Protein AF-A0A936W398-F1 (afdb_monomer_lite)

Structure (mmCIF, N/CA/C/O backbone):
data_AF-A0A936W398-F1
#
_entry.id   AF-A0A936W398-F1
#
loop_
_atom_site.group_PDB
_atom_site.id
_atom_site.type_symbol
_atom_site.label_atom_id
_atom_site.label_alt_id
_atom_site.label_comp_id
_atom_site.label_asym_id
_atom_site.label_entity_id
_atom_site.label_seq_id
_atom_site.pdbx_PDB_ins_code
_atom_site.Cartn_x
_atom_site.Cartn_y
_atom_site.Cartn_z
_atom_site.occupancy
_atom_site.B_iso_or_equiv
_atom_site.auth_seq_id
_atom_site.auth_comp_id
_atom_site.auth_asym_id
_atom_site.auth_atom_id
_atom_site.pdbx_PDB_model_num
ATOM 1 N N . MET A 1 1 ? -0.975 61.803 1.815 1.00 45.91 1 MET A N 1
ATOM 2 C CA . MET A 1 1 ? -1.028 60.627 0.914 1.00 45.91 1 MET A CA 1
ATOM 3 C C . MET A 1 1 ? -0.079 59.527 1.414 1.00 45.91 1 MET A C 1
ATOM 5 O O . MET A 1 1 ? 1.009 59.367 0.885 1.00 45.91 1 MET A O 1
ATOM 9 N N . LYS A 1 2 ? -0.430 58.803 2.487 1.00 45.16 2 LYS A N 1
ATOM 10 C CA . LYS A 1 2 ? 0.368 57.665 3.015 1.00 45.16 2 LYS A CA 1
ATOM 11 C C . LYS A 1 2 ? -0.450 56.372 3.170 1.00 45.16 2 LYS A C 1
ATOM 13 O O . LYS A 1 2 ? 0.120 55.308 3.357 1.00 45.16 2 LYS A O 1
ATOM 18 N N . ILE A 1 3 ? -1.773 56.470 3.021 1.00 50.12 3 ILE A N 1
ATOM 19 C CA . ILE A 1 3 ? -2.735 55.385 3.267 1.00 50.12 3 ILE A CA 1
ATOM 20 C C . ILE A 1 3 ? -2.813 54.422 2.062 1.00 50.12 3 ILE A C 1
ATOM 22 O O . ILE A 1 3 ? -3.034 53.231 2.227 1.00 50.12 3 ILE A O 1
ATOM 26 N N . ILE A 1 4 ? -2.506 54.907 0.851 1.00 49.91 4 ILE A N 1
ATOM 27 C CA . ILE A 1 4 ? -2.597 54.133 -0.404 1.00 49.91 4 ILE A CA 1
ATOM 28 C C . ILE A 1 4 ? -1.477 53.075 -0.539 1.00 49.91 4 ILE A C 1
ATOM 30 O O . ILE A 1 4 ? -1.657 52.080 -1.231 1.00 49.91 4 ILE A O 1
ATOM 34 N N . ARG A 1 5 ? -0.338 53.227 0.159 1.00 48.00 5 ARG A N 1
ATOM 35 C CA . ARG A 1 5 ? 0.800 52.280 0.073 1.00 48.00 5 ARG A CA 1
ATOM 36 C C . ARG A 1 5 ? 0.618 51.007 0.904 1.00 48.00 5 ARG A C 1
ATOM 38 O O . ARG A 1 5 ? 1.228 49.999 0.575 1.00 48.00 5 ARG A O 1
ATOM 45 N N . TYR A 1 6 ? -0.217 51.037 1.944 1.00 50.06 6 TYR A N 1
ATOM 46 C CA . TYR A 1 6 ? -0.459 49.869 2.801 1.00 50.06 6 TYR A CA 1
ATOM 47 C C . TYR A 1 6 ? -1.518 48.922 2.233 1.00 50.06 6 TYR A C 1
ATOM 49 O O . TYR A 1 6 ? -1.505 47.736 2.543 1.00 50.06 6 TYR A O 1
ATOM 57 N N . SER A 1 7 ? -2.396 49.418 1.357 1.00 48.31 7 SER A N 1
ATOM 58 C CA . SER A 1 7 ? -3.496 48.614 0.815 1.00 48.31 7 SER A CA 1
ATOM 59 C C . SER A 1 7 ? -3.040 47.579 -0.219 1.00 48.31 7 SER A C 1
ATOM 61 O O . SER A 1 7 ? -3.714 46.572 -0.402 1.00 48.31 7 SER A O 1
ATOM 63 N N . PHE A 1 8 ? -1.886 47.787 -0.865 1.00 49.97 8 PHE A N 1
ATOM 64 C CA . PHE A 1 8 ? -1.319 46.824 -1.817 1.00 49.97 8 PHE A CA 1
ATOM 65 C C . PHE A 1 8 ? -0.641 45.627 -1.123 1.00 49.97 8 PHE A C 1
ATOM 67 O O . PHE A 1 8 ? -0.559 44.546 -1.694 1.00 49.97 8 PHE A O 1
ATOM 74 N N . PHE A 1 9 ? -0.196 45.788 0.128 1.00 49.06 9 PHE A N 1
ATOM 75 C CA . PHE A 1 9 ? 0.527 44.742 0.864 1.00 49.06 9 PHE A CA 1
ATOM 76 C C . PHE A 1 9 ? -0.387 43.694 1.521 1.00 49.06 9 PHE A C 1
ATOM 78 O O . PHE A 1 9 ? 0.074 42.610 1.858 1.00 49.06 9 PHE A O 1
ATOM 85 N N . VAL A 1 10 ? -1.681 43.989 1.685 1.00 54.25 10 VAL A N 1
ATOM 86 C CA . VAL A 1 10 ? -2.636 43.100 2.374 1.00 54.25 10 VAL A CA 1
ATOM 87 C C . VAL A 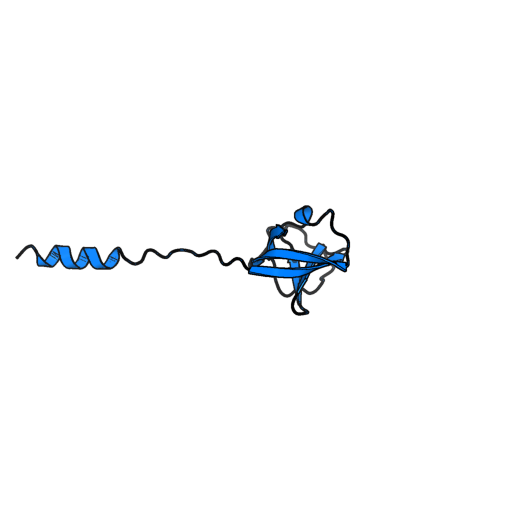1 10 ? -3.222 42.035 1.436 1.00 54.25 10 VAL A C 1
ATOM 89 O O . VAL A 1 10 ? -3.589 40.957 1.888 1.00 54.25 10 VAL A O 1
ATOM 92 N N . PHE A 1 11 ? -3.245 42.273 0.121 1.00 53.34 11 PHE A N 1
ATOM 93 C CA . PHE A 1 11 ? -3.852 41.342 -0.843 1.00 53.34 11 PHE A CA 1
ATOM 94 C C . PHE A 1 11 ? -2.993 40.092 -1.124 1.00 53.34 11 PHE A C 1
ATOM 96 O O . PHE A 1 11 ? -3.509 39.061 -1.542 1.00 53.34 11 PHE A O 1
ATOM 103 N N . VAL A 1 12 ? -1.685 40.154 -0.856 1.00 56.53 12 VAL A N 1
ATOM 104 C CA . VAL A 1 12 ? -0.737 39.052 -1.123 1.00 56.53 12 VAL A CA 1
ATOM 105 C C . VAL A 1 12 ? -0.757 37.985 -0.014 1.00 56.53 12 VAL A C 1
ATOM 107 O O . VAL A 1 12 ? -0.324 36.857 -0.228 1.00 56.53 12 VAL A O 1
ATOM 110 N N . ALA A 1 13 ? -1.314 38.295 1.160 1.00 53.84 13 ALA A N 1
ATOM 111 C CA . ALA A 1 13 ? -1.298 37.407 2.325 1.00 53.84 13 ALA A CA 1
ATOM 112 C C . ALA A 1 13 ? -2.399 36.322 2.328 1.00 53.84 13 ALA A C 1
ATOM 114 O O . ALA A 1 13 ? -2.459 35.528 3.263 1.00 53.84 13 ALA A O 1
ATOM 115 N N . TRP A 1 14 ? -3.262 36.267 1.306 1.00 55.75 14 TRP A N 1
ATOM 116 C CA . TRP A 1 14 ? -4.400 35.334 1.248 1.00 55.75 14 TRP A CA 1
ATOM 117 C C . TRP A 1 14 ? -4.190 34.085 0.387 1.00 55.75 14 TRP A C 1
ATOM 119 O O . TRP A 1 14 ? -5.072 33.235 0.310 1.00 55.75 14 TRP A O 1
ATOM 129 N N . LEU A 1 15 ? -3.006 33.912 -0.199 1.00 56.62 15 LEU A N 1
ATOM 130 C CA . LEU A 1 15 ? -2.619 32.672 -0.876 1.00 56.62 15 LEU A CA 1
ATOM 131 C C . LEU A 1 15 ? -1.957 31.704 0.113 1.00 56.62 15 LEU A C 1
ATOM 133 O O . LEU A 1 15 ? -0.829 31.259 -0.076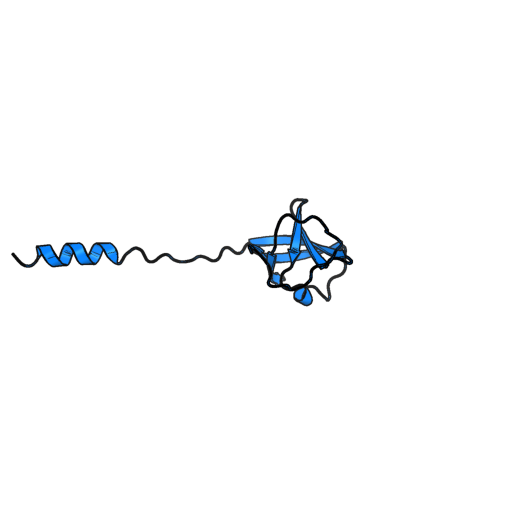 1.00 56.62 15 LEU A O 1
ATOM 137 N N . SER A 1 16 ? -2.651 31.383 1.204 1.00 57.59 16 SER A N 1
ATOM 138 C CA . SER A 1 16 ? -2.293 30.226 2.023 1.00 57.59 16 SER A CA 1
ATOM 139 C C . SER A 1 16 ? -2.812 28.977 1.312 1.00 57.59 16 SER A C 1
ATOM 141 O O . SER A 1 16 ? -3.953 28.565 1.509 1.00 57.59 16 SER A O 1
ATOM 143 N N . LEU A 1 17 ? -1.983 28.412 0.433 1.00 59.31 17 LEU A N 1
ATOM 144 C CA . LEU A 1 17 ? -2.182 27.081 -0.137 1.00 59.31 17 LEU A CA 1
ATOM 145 C C . LEU A 1 17 ? -2.242 26.074 1.019 1.00 59.31 17 LEU A C 1
ATOM 147 O O . LEU A 1 17 ? -1.221 25.721 1.607 1.00 59.31 17 LEU A O 1
ATOM 151 N N . SER A 1 18 ? -3.448 25.640 1.373 1.00 59.31 18 SER A N 1
ATOM 152 C CA . SER A 1 18 ? -3.642 24.450 2.193 1.00 59.31 18 SER A CA 1
ATOM 153 C C . SER A 1 18 ? -3.311 23.249 1.312 1.00 59.31 18 SER A C 1
ATOM 155 O O . SER A 1 18 ? -4.074 22.886 0.421 1.00 59.31 18 SER A O 1
ATOM 157 N N . GLY A 1 19 ? -2.132 22.662 1.515 1.00 57.38 19 GLY A N 1
ATOM 158 C CA . GLY A 1 19 ? -1.791 21.373 0.924 1.00 57.38 19 GLY A CA 1
ATOM 159 C C . GLY A 1 19 ? -2.658 20.293 1.562 1.00 57.38 19 GLY A C 1
ATOM 160 O O . GLY A 1 19 ? -2.294 19.751 2.601 1.00 57.38 19 GLY A O 1
ATOM 161 N N . CYS A 1 20 ? -3.829 20.022 0.984 1.00 64.00 20 CYS A N 1
ATOM 162 C CA . CYS A 1 20 ? -4.567 18.800 1.281 1.00 64.00 20 CYS A CA 1
ATOM 163 C C . CYS A 1 20 ? -3.804 17.639 0.654 1.00 64.00 20 CYS A C 1
ATOM 165 O O . CYS A 1 20 ? -3.742 17.516 -0.568 1.00 64.00 20 CYS A O 1
ATOM 167 N N . THR A 1 21 ? -3.210 16.798 1.491 1.00 66.56 21 THR A N 1
ATOM 168 C CA . THR A 1 21 ? -2.709 15.502 1.051 1.00 66.56 21 THR A CA 1
ATOM 169 C C . THR A 1 21 ? -3.917 14.599 0.829 1.00 66.56 21 THR A C 1
ATOM 171 O O . THR A 1 21 ? -4.543 14.177 1.801 1.00 66.56 21 THR A O 1
ATOM 174 N N . ASP A 1 22 ? -4.277 14.354 -0.431 1.00 81.25 22 ASP A N 1
ATOM 175 C CA . ASP A 1 22 ? -5.426 13.514 -0.766 1.00 81.25 22 ASP A CA 1
ATOM 176 C C . ASP A 1 22 ? -5.160 12.068 -0.327 1.00 81.25 22 ASP A C 1
ATOM 178 O O . ASP A 1 22 ? -4.104 11.491 -0.602 1.00 81.25 22 ASP A O 1
ATOM 182 N N . SER A 1 23 ? -6.100 11.507 0.424 1.00 90.19 23 SER A N 1
ATOM 183 C CA . SER A 1 23 ? -6.060 10.125 0.892 1.00 90.19 23 SER A CA 1
ATOM 184 C C . SER A 1 23 ? -7.400 9.490 0.584 1.00 90.19 23 SER A C 1
ATOM 186 O O . SER A 1 23 ? -8.431 10.084 0.903 1.00 90.19 23 SER A O 1
ATOM 188 N N . GLN A 1 24 ? -7.388 8.292 0.018 1.00 93.19 24 GLN A N 1
ATOM 189 C CA . GLN A 1 24 ? -8.588 7.634 -0.488 1.00 93.19 24 GLN A CA 1
ATOM 190 C C . GLN A 1 24 ? -8.776 6.290 0.207 1.00 93.19 24 GLN A C 1
ATOM 192 O O . GLN A 1 24 ? -7.818 5.537 0.361 1.00 93.19 24 GLN A O 1
ATOM 197 N N . THR A 1 25 ? -9.999 5.990 0.634 1.00 96.25 25 THR A N 1
ATOM 198 C CA . THR A 1 25 ? -10.353 4.664 1.155 1.00 96.25 25 THR A CA 1
ATOM 199 C C . THR A 1 25 ? -10.748 3.768 -0.010 1.00 96.25 25 THR A C 1
ATOM 201 O O . THR A 1 25 ? -11.581 4.156 -0.826 1.00 96.25 25 THR A O 1
ATOM 204 N N . GLN A 1 26 ? -10.158 2.579 -0.081 1.00 96.50 26 GLN A N 1
ATOM 205 C CA . GLN A 1 26 ? -10.401 1.596 -1.127 1.00 96.50 26 GLN A CA 1
ATOM 206 C C . GLN A 1 26 ? -10.640 0.217 -0.519 1.00 96.50 26 GLN A C 1
ATOM 208 O O . GLN A 1 26 ? -9.922 -0.208 0.386 1.00 96.50 26 GLN A O 1
ATOM 213 N N . THR A 1 27 ? -11.616 -0.513 -1.056 1.00 97.56 27 THR A N 1
ATOM 214 C CA . THR A 1 27 ? -11.726 -1.957 -0.831 1.00 97.56 27 THR A CA 1
ATOM 215 C C . THR A 1 27 ? -10.896 -2.659 -1.896 1.00 97.56 27 THR A C 1
ATOM 217 O O . THR A 1 27 ? -11.191 -2.561 -3.086 1.00 97.56 27 THR A O 1
ATOM 220 N N . ALA A 1 28 ? -9.849 -3.354 -1.470 1.00 97.50 28 ALA A N 1
ATOM 221 C CA . ALA A 1 28 ? -8.855 -3.940 -2.350 1.00 97.50 28 ALA A CA 1
ATOM 222 C C . ALA A 1 28 ? -8.591 -5.408 -2.015 1.00 97.50 28 ALA A C 1
ATOM 224 O O . ALA A 1 28 ? -8.791 -5.862 -0.892 1.00 97.50 28 ALA A O 1
ATOM 225 N N . ILE A 1 29 ? -8.099 -6.153 -3.000 1.00 98.12 29 ILE A N 1
ATOM 226 C CA . ILE A 1 29 ? -7.639 -7.529 -2.832 1.00 98.12 29 ILE A CA 1
ATOM 227 C C . ILE A 1 29 ? -6.119 -7.522 -2.685 1.00 98.12 29 ILE A C 1
ATOM 229 O O . ILE A 1 29 ? -5.407 -6.951 -3.513 1.00 98.12 29 ILE A O 1
ATOM 233 N N . VAL A 1 30 ? -5.611 -8.198 -1.660 1.00 97.69 30 VAL A N 1
ATOM 234 C CA . VAL A 1 30 ? -4.177 -8.369 -1.432 1.00 97.69 30 VAL A CA 1
ATOM 235 C C . VAL A 1 30 ? -3.591 -9.311 -2.477 1.00 97.69 30 VAL A C 1
ATOM 237 O O . VAL A 1 30 ? -3.937 -10.491 -2.552 1.00 97.69 30 VAL A O 1
ATOM 240 N N . ILE A 1 31 ? -2.631 -8.825 -3.256 1.00 96.25 31 ILE A N 1
ATOM 241 C CA . ILE A 1 31 ? -1.877 -9.633 -4.210 1.00 96.25 31 ILE A CA 1
ATOM 242 C C . ILE A 1 31 ? -0.423 -9.701 -3.741 1.00 96.25 31 ILE A C 1
ATOM 244 O O . ILE A 1 31 ? 0.259 -8.691 -3.624 1.00 96.25 31 ILE A O 1
ATOM 248 N N . LYS A 1 32 ? 0.071 -10.915 -3.480 1.00 93.38 32 LYS A N 1
ATOM 249 C CA . LYS A 1 32 ? 1.470 -11.179 -3.108 1.00 93.38 32 LYS A CA 1
ATOM 250 C C . LYS A 1 32 ? 2.101 -12.123 -4.117 1.00 93.38 32 LYS A C 1
ATOM 252 O O . LYS A 1 32 ? 1.543 -13.186 -4.407 1.00 93.38 32 LYS A O 1
ATOM 257 N N . ASN A 1 33 ? 3.248 -11.754 -4.663 1.00 88.75 33 ASN A N 1
ATOM 258 C CA . ASN A 1 33 ? 3.986 -12.572 -5.620 1.00 88.75 33 ASN A CA 1
ATOM 259 C C . ASN A 1 33 ? 5.505 -12.364 -5.450 1.00 88.75 33 ASN A C 1
ATOM 261 O O . ASN A 1 33 ? 5.957 -11.676 -4.539 1.00 88.75 33 ASN A O 1
ATOM 265 N N . CYS A 1 34 ? 6.301 -12.970 -6.332 1.00 86.38 34 CYS A N 1
ATOM 266 C CA . CYS A 1 34 ? 7.760 -12.876 -6.271 1.00 86.38 34 CYS A CA 1
ATOM 267 C C . CYS A 1 34 ? 8.315 -11.466 -6.558 1.00 86.38 34 CYS A C 1
ATOM 269 O O . CYS A 1 34 ? 9.493 -11.239 -6.309 1.00 86.38 34 CYS A O 1
ATOM 271 N N . THR A 1 35 ? 7.510 -10.542 -7.095 1.00 87.12 35 THR A N 1
ATOM 272 C CA . THR A 1 35 ? 7.917 -9.170 -7.451 1.00 87.12 35 THR A CA 1
ATOM 273 C C . THR A 1 35 ? 7.468 -8.125 -6.423 1.00 87.12 35 THR A C 1
ATOM 275 O O . THR A 1 35 ? 7.829 -6.949 -6.547 1.00 87.12 35 THR A O 1
ATOM 278 N N . GLY A 1 36 ? 6.693 -8.538 -5.414 1.00 89.69 36 GLY A N 1
ATOM 279 C CA . GLY A 1 36 ? 6.294 -7.714 -4.278 1.00 89.69 36 GLY A CA 1
ATOM 280 C C . GLY A 1 36 ? 4.861 -7.950 -3.804 1.00 89.69 36 GLY A C 1
ATOM 281 O O . GLY A 1 36 ? 4.229 -8.973 -4.092 1.00 89.69 36 GLY A O 1
ATOM 282 N N . SER A 1 37 ? 4.362 -6.955 -3.074 1.00 94.25 37 SER A N 1
ATOM 283 C CA . SER A 1 37 ? 2.992 -6.891 -2.573 1.00 94.25 37 SER A CA 1
ATOM 284 C C . SER A 1 37 ? 2.233 -5.748 -3.243 1.00 94.25 37 SER A C 1
ATOM 286 O O . SER A 1 37 ? 2.777 -4.661 -3.453 1.00 94.25 37 SER A O 1
ATOM 288 N N . TYR A 1 38 ? 0.972 -6.005 -3.569 1.00 95.94 38 TYR A N 1
ATOM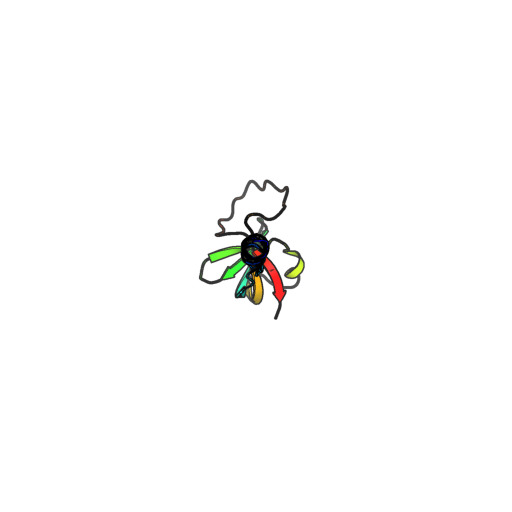 289 C CA . TYR A 1 38 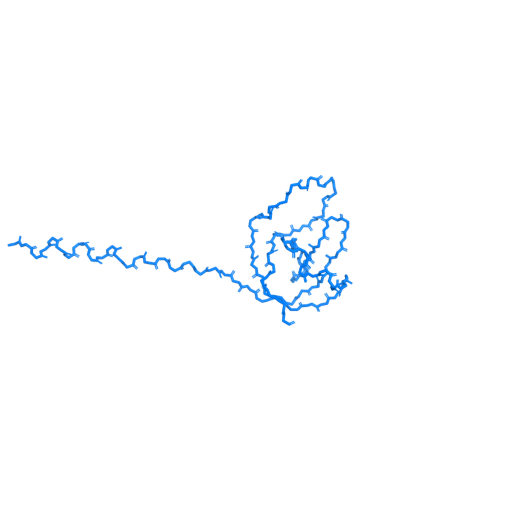? 0.114 -5.126 -4.348 1.00 95.94 38 TYR A CA 1
ATOM 290 C C . TYR A 1 38 ? -1.302 -5.116 -3.770 1.00 95.94 38 TYR A C 1
ATOM 292 O O . TYR A 1 38 ? -1.743 -6.087 -3.146 1.00 95.94 38 TYR A O 1
ATOM 300 N N . LEU A 1 39 ? -2.015 -4.026 -4.025 1.00 97.31 39 LEU A N 1
ATOM 301 C CA . LEU A 1 39 ? -3.452 -3.905 -3.823 1.00 97.31 39 LEU A CA 1
ATOM 302 C C . LEU A 1 39 ? -4.130 -3.908 -5.185 1.00 97.31 39 LEU A C 1
ATOM 304 O O . LEU A 1 39 ? -3.744 -3.137 -6.063 1.00 97.31 39 LEU A O 1
ATOM 308 N N . ARG A 1 40 ? -5.143 -4.757 -5.346 1.00 97.81 40 ARG A N 1
ATOM 309 C CA . ARG A 1 40 ? -6.000 -4.753 -6.528 1.00 97.81 40 ARG A CA 1
ATOM 310 C C . ARG A 1 40 ? -7.340 -4.116 -6.214 1.00 97.81 40 ARG A C 1
ATOM 312 O O . ARG A 1 40 ? -8.088 -4.659 -5.404 1.00 97.81 40 ARG A O 1
ATOM 319 N N . PHE A 1 41 ? -7.656 -3.021 -6.886 1.00 97.06 41 PHE A N 1
ATOM 320 C CA . PHE A 1 41 ? -8.957 -2.356 -6.840 1.00 97.06 41 PHE A CA 1
ATOM 321 C C . PHE A 1 41 ? -9.262 -1.766 -8.219 1.00 97.06 41 PHE A C 1
ATOM 323 O O . PHE A 1 41 ? -8.344 -1.461 -8.973 1.00 97.06 41 PHE A O 1
ATOM 330 N N . GLU A 1 42 ? -10.546 -1.669 -8.574 1.00 94.69 42 GLU A N 1
ATOM 331 C CA . GLU A 1 42 ? -10.986 -1.198 -9.903 1.00 94.69 42 GLU A CA 1
ATOM 332 C C . GLU A 1 42 ? -10.298 -1.932 -11.077 1.00 94.69 42 GLU A C 1
ATOM 334 O O . GLU A 1 42 ? -9.927 -1.322 -12.073 1.00 94.69 42 GLU A O 1
ATOM 339 N N . ASP A 1 43 ? -10.085 -3.247 -10.932 1.00 93.94 43 ASP A N 1
ATOM 340 C CA . ASP A 1 43 ? -9.378 -4.118 -11.891 1.00 93.94 43 ASP A CA 1
ATOM 341 C C . ASP A 1 43 ? -7.904 -3.758 -12.171 1.00 93.94 43 ASP A C 1
ATOM 343 O O . ASP A 1 43 ? -7.261 -4.380 -13.017 1.00 93.94 43 ASP A O 1
ATOM 347 N N . ASN A 1 44 ? -7.341 -2.832 -11.396 1.00 95.81 44 ASN A N 1
ATOM 348 C CA . ASN A 1 44 ? -5.979 -2.339 -11.528 1.00 95.81 44 ASN A CA 1
ATOM 349 C C . ASN A 1 44 ? -5.104 -2.803 -10.360 1.00 95.81 44 ASN A C 1
ATOM 351 O O . ASN A 1 44 ? -5.551 -2.875 -9.214 1.00 95.81 44 ASN A O 1
ATOM 355 N N . ASP A 1 45 ? -3.839 -3.107 -10.652 1.00 96.31 45 ASP A N 1
ATOM 356 C CA . ASP A 1 45 ? -2.847 -3.470 -9.641 1.00 96.31 45 ASP A CA 1
ATOM 357 C C . ASP A 1 45 ? -2.017 -2.252 -9.247 1.00 96.31 45 ASP A C 1
ATOM 359 O O . ASP A 1 45 ? -1.430 -1.596 -10.103 1.00 96.31 45 ASP A O 1
ATOM 363 N N . PHE A 1 46 ? -1.894 -1.997 -7.947 1.00 95.56 46 PHE A N 1
ATOM 364 C CA . PHE A 1 46 ? -1.064 -0.927 -7.403 1.00 95.56 46 PHE A CA 1
ATOM 365 C C .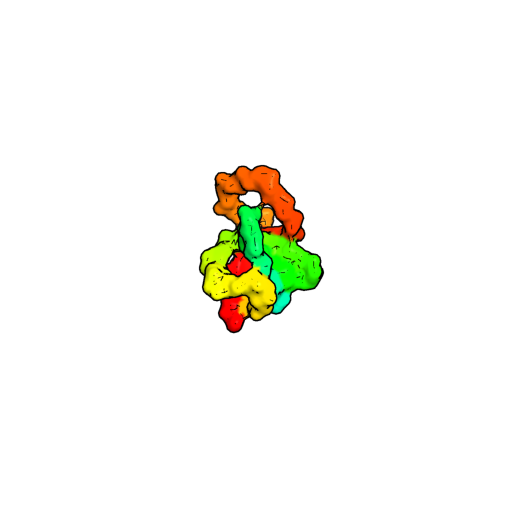 PHE A 1 46 ? -0.016 -1.496 -6.462 1.00 95.56 46 PHE A C 1
ATOM 367 O O . PHE A 1 46 ? -0.327 -2.277 -5.561 1.00 95.56 46 PHE A O 1
ATOM 374 N N . LYS A 1 47 ? 1.245 -1.119 -6.668 1.00 94.25 47 LYS A N 1
ATOM 375 C CA . LYS A 1 47 ? 2.363 -1.648 -5.889 1.00 94.25 47 LYS A CA 1
ATOM 376 C C . LYS A 1 47 ? 2.495 -0.895 -4.568 1.00 94.25 47 LYS A C 1
ATOM 378 O O . LYS A 1 47 ? 2.481 0.334 -4.540 1.00 94.25 47 LYS A O 1
ATOM 383 N N . ILE A 1 48 ? 2.624 -1.638 -3.474 1.00 94.44 48 ILE A N 1
ATOM 384 C CA . ILE A 1 48 ? 2.592 -1.073 -2.122 1.00 94.44 48 ILE A CA 1
ATOM 385 C C . ILE A 1 48 ? 3.980 -0.555 -1.723 1.00 94.44 48 ILE A C 1
ATOM 387 O O . ILE A 1 48 ? 4.973 -1.274 -1.847 1.00 94.44 48 ILE A O 1
ATOM 391 N N . CYS A 1 49 ? 4.039 0.673 -1.202 1.00 93.50 49 CYS A N 1
ATOM 392 C CA . CYS A 1 49 ? 5.263 1.296 -0.697 1.00 93.50 49 CYS A CA 1
ATOM 393 C C . CYS A 1 49 ? 5.705 0.795 0.674 1.00 93.50 49 CYS A C 1
ATOM 395 O O . CYS A 1 49 ? 6.871 0.942 1.002 1.00 93.50 49 CYS A O 1
ATOM 397 N N . ASN A 1 50 ? 4.808 0.246 1.476 1.00 94.75 50 ASN A N 1
ATOM 398 C CA . ASN A 1 50 ? 5.035 -0.215 2.844 1.00 94.75 50 ASN A CA 1
ATOM 399 C C . ASN A 1 50 ? 4.391 -1.602 3.036 1.00 94.75 50 ASN A C 1
ATOM 401 O O . ASN A 1 50 ? 3.366 -1.744 3.712 1.00 94.75 50 ASN A O 1
ATOM 405 N N . PRO A 1 51 ? 4.917 -2.635 2.345 1.00 93.69 51 PRO A N 1
ATOM 406 C CA . PRO A 1 51 ? 4.292 -3.955 2.267 1.00 93.69 51 PRO A CA 1
ATOM 407 C C . PRO A 1 51 ? 4.217 -4.686 3.615 1.00 93.69 51 PRO A C 1
ATOM 409 O O . PRO A 1 51 ? 3.406 -5.602 3.754 1.00 93.69 51 PRO A O 1
ATOM 412 N N . GLU A 1 52 ? 5.025 -4.291 4.597 1.00 94.31 52 GLU A N 1
ATOM 413 C CA . GLU A 1 52 ? 5.025 -4.812 5.965 1.00 94.31 52 GLU A CA 1
ATOM 414 C C . GLU A 1 52 ? 3.671 -4.643 6.667 1.00 94.31 52 GLU A C 1
ATOM 416 O O . GLU A 1 52 ? 3.281 -5.496 7.461 1.00 94.31 52 GLU A O 1
ATOM 421 N N . ILE A 1 53 ? 2.902 -3.603 6.321 1.00 95.81 53 ILE A N 1
ATOM 422 C CA . ILE A 1 53 ? 1.590 -3.333 6.929 1.00 95.81 53 ILE A CA 1
ATOM 423 C C . ILE A 1 53 ? 0.593 -4.460 6.647 1.00 95.81 53 ILE A C 1
ATOM 425 O O . ILE A 1 53 ? -0.278 -4.746 7.465 1.00 95.81 53 ILE A O 1
ATOM 429 N N . ILE A 1 54 ? 0.741 -5.131 5.504 1.00 95.56 54 ILE A N 1
ATOM 430 C CA . ILE A 1 54 ? -0.150 -6.214 5.099 1.00 95.56 54 ILE A CA 1
ATOM 431 C C . ILE A 1 54 ? 0.503 -7.595 5.214 1.00 95.56 54 ILE A C 1
ATOM 433 O O . ILE A 1 54 ? 0.042 -8.553 4.591 1.00 95.56 54 ILE A O 1
ATOM 437 N N . GLU A 1 55 ? 1.593 -7.738 5.972 1.00 94.38 55 GLU A N 1
ATOM 438 C CA . GLU A 1 55 ? 2.328 -9.003 6.082 1.00 94.38 55 GLU A CA 1
ATOM 439 C C . GLU A 1 55 ? 1.440 -10.145 6.604 1.00 94.38 55 GLU A C 1
ATOM 441 O O . GLU A 1 55 ? 1.470 -11.241 6.038 1.00 94.38 55 GLU A O 1
ATOM 446 N N . SER A 1 56 ? 0.568 -9.860 7.577 1.00 95.62 56 SER A N 1
ATOM 447 C CA . SER A 1 56 ? -0.377 -10.820 8.164 1.00 95.62 56 SER A CA 1
ATOM 448 C C . SER A 1 56 ? -1.520 -11.246 7.238 1.00 95.62 56 SER A C 1
ATOM 450 O O . SER A 1 56 ? -2.141 -12.275 7.492 1.00 95.62 56 SER A O 1
ATOM 452 N N . TYR A 1 57 ? -1.797 -10.485 6.177 1.00 96.75 57 TYR A N 1
ATOM 453 C CA . TYR A 1 57 ? -2.920 -10.737 5.272 1.00 96.75 57 TYR A CA 1
ATOM 454 C C . TYR A 1 57 ? -2.535 -11.724 4.175 1.00 96.75 57 TYR A C 1
ATOM 456 O O . TYR A 1 57 ? -1.428 -11.693 3.628 1.00 96.75 57 TYR A O 1
ATOM 464 N N . GLN A 1 58 ? -3.439 -12.625 3.825 1.00 96.31 58 GLN A N 1
ATOM 465 C CA . GLN A 1 58 ? -3.173 -13.650 2.827 1.00 96.31 58 GLN A CA 1
ATOM 466 C C . GLN A 1 58 ? -3.369 -13.120 1.407 1.00 96.31 58 GLN A C 1
ATOM 468 O O . GLN A 1 58 ? -4.089 -12.160 1.145 1.00 96.31 58 GLN A O 1
ATOM 473 N N . ARG A 1 59 ? -2.723 -13.776 0.438 1.00 95.88 59 ARG A N 1
ATOM 474 C CA . ARG A 1 59 ? -2.991 -13.501 -0.976 1.00 95.88 59 ARG A CA 1
ATOM 475 C C . ARG A 1 59 ? -4.451 -13.835 -1.292 1.00 95.88 59 ARG A C 1
ATOM 477 O O . ARG A 1 59 ? -4.896 -14.943 -1.017 1.00 95.88 59 ARG A O 1
ATOM 484 N N . GLY A 1 60 ? -5.142 -12.914 -1.955 1.00 96.88 60 GLY A N 1
ATOM 485 C CA . GLY A 1 60 ? -6.556 -13.029 -2.305 1.00 96.88 60 GLY A CA 1
ATOM 486 C C . GLY A 1 60 ? -7.502 -12.517 -1.220 1.00 96.88 60 GLY A C 1
ATOM 487 O O . GLY A 1 60 ? -8.709 -12.510 -1.443 1.00 96.88 60 GLY A O 1
ATOM 488 N N . GLU A 1 61 ? -6.982 -12.083 -0.072 1.00 97.94 61 GLU A N 1
ATOM 489 C CA . GLU A 1 61 ? -7.792 -11.513 0.998 1.00 97.94 61 GLU A CA 1
ATOM 490 C C . GLU A 1 61 ? -8.282 -10.111 0.621 1.00 97.94 61 GLU A C 1
ATOM 492 O O . GLU A 1 61 ? -7.517 -9.300 0.097 1.00 97.94 61 GLU A O 1
ATOM 497 N N . GLY A 1 62 ? -9.567 -9.844 0.858 1.00 97.69 62 GLY A N 1
ATOM 498 C CA . GLY A 1 62 ? -10.166 -8.527 0.666 1.00 97.69 62 GLY A CA 1
ATOM 499 C C . GLY A 1 62 ? -10.017 -7.687 1.929 1.00 97.69 62 GLY A C 1
ATOM 500 O O . GLY A 1 62 ? -10.424 -8.130 2.999 1.00 97.69 62 GLY A O 1
ATOM 501 N N . ILE A 1 63 ? -9.462 -6.486 1.797 1.00 97.56 63 ILE A N 1
ATOM 502 C CA . ILE A 1 63 ? -9.250 -5.538 2.892 1.00 97.56 63 ILE A CA 1
ATOM 503 C C . ILE A 1 63 ? -9.757 -4.154 2.500 1.00 97.56 63 ILE A C 1
ATOM 505 O O . ILE A 1 63 ? -9.718 -3.785 1.325 1.00 97.56 63 ILE A O 1
ATOM 509 N N . THR A 1 64 ? -10.205 -3.374 3.479 1.00 98.00 64 THR A N 1
ATOM 510 C CA . THR A 1 64 ? -10.478 -1.948 3.285 1.00 98.00 64 THR A CA 1
ATOM 511 C C . THR A 1 64 ? -9.312 -1.155 3.845 1.00 98.00 64 THR A C 1
ATOM 513 O O . THR A 1 64 ? -8.907 -1.339 4.989 1.00 98.00 64 THR A O 1
ATOM 516 N N . VAL A 1 65 ? -8.725 -0.310 3.006 1.00 97.25 65 VAL A N 1
ATOM 517 C CA . VAL A 1 65 ? -7.498 0.415 3.322 1.00 97.25 65 VAL A CA 1
ATOM 518 C C . VAL A 1 65 ? -7.602 1.858 2.901 1.00 97.25 65 VAL A C 1
ATOM 520 O O . VAL A 1 65 ? -8.116 2.185 1.832 1.00 97.25 65 VAL A O 1
ATOM 523 N N . LYS A 1 66 ? -7.042 2.731 3.726 1.00 97.12 66 LYS A N 1
ATOM 524 C CA . LYS A 1 66 ? -6.817 4.121 3.374 1.00 97.12 66 LYS A CA 1
ATOM 525 C C . LYS A 1 66 ? -5.448 4.245 2.735 1.00 97.12 66 LYS A C 1
ATOM 527 O O . LYS A 1 66 ? -4.442 3.904 3.353 1.00 97.12 66 LYS A O 1
ATOM 532 N N . ILE A 1 67 ? -5.408 4.745 1.510 1.00 95.94 67 ILE A N 1
ATOM 533 C CA . ILE A 1 67 ? -4.196 4.839 0.703 1.00 95.94 67 ILE A CA 1
ATOM 534 C C . ILE A 1 67 ? -3.883 6.276 0.301 1.00 95.94 67 ILE A C 1
ATOM 536 O O . ILE A 1 67 ? -4.741 7.163 0.307 1.00 95.94 67 ILE A O 1
ATOM 540 N N . ARG A 1 68 ? -2.634 6.480 -0.101 1.00 94.56 68 ARG A N 1
ATOM 541 C CA . ARG A 1 68 ? -2.153 7.665 -0.803 1.00 94.56 68 ARG A CA 1
ATOM 542 C C . ARG A 1 68 ? -1.383 7.228 -2.042 1.00 94.56 68 ARG A C 1
ATOM 544 O O . ARG A 1 68 ? -0.503 6.376 -1.939 1.00 94.56 68 ARG A O 1
ATOM 551 N N . TYR A 1 69 ? -1.680 7.832 -3.188 1.00 93.56 69 TYR A N 1
ATOM 552 C CA . TYR A 1 69 ? -0.879 7.643 -4.397 1.00 93.56 69 TYR A CA 1
ATOM 553 C C . TYR A 1 69 ? 0.487 8.306 -4.254 1.00 93.56 69 TYR A C 1
ATOM 555 O O . TYR A 1 69 ? 0.602 9.401 -3.704 1.00 93.56 69 TYR A O 1
ATOM 563 N N . ASN A 1 70 ? 1.513 7.643 -4.768 1.00 89.12 70 ASN A N 1
ATOM 564 C CA . ASN A 1 70 ? 2.875 8.146 -4.759 1.00 89.12 70 ASN A CA 1
ATOM 565 C C . ASN A 1 70 ? 3.501 7.986 -6.149 1.00 89.12 70 ASN A C 1
ATOM 567 O O . ASN A 1 70 ? 3.210 7.021 -6.855 1.00 89.12 70 ASN A O 1
ATOM 571 N N . ASP A 1 71 ? 4.379 8.909 -6.537 1.00 84.75 71 ASP A N 1
ATOM 572 C CA . ASP A 1 71 ? 5.040 8.856 -7.849 1.00 84.75 71 ASP A CA 1
ATOM 573 C C . ASP A 1 71 ? 6.031 7.686 -7.919 1.00 84.75 71 ASP A C 1
ATOM 575 O O . ASP A 1 71 ? 6.195 7.031 -8.947 1.00 84.75 71 ASP A O 1
ATOM 579 N N . GLN A 1 72 ? 6.693 7.408 -6.796 1.00 82.19 72 GLN A N 1
ATOM 580 C CA . GLN A 1 72 ? 7.651 6.323 -6.651 1.00 82.19 72 GLN A CA 1
ATOM 581 C C . GLN A 1 72 ? 7.792 5.936 -5.183 1.00 82.19 72 GLN A C 1
ATOM 583 O O . GLN A 1 72 ? 7.812 6.792 -4.298 1.00 82.19 72 GLN A O 1
ATOM 588 N N . CYS A 1 73 ? 7.962 4.646 -4.916 1.00 83.69 73 CYS A N 1
ATOM 589 C CA . CYS A 1 73 ? 8.447 4.208 -3.617 1.00 83.69 73 CYS A CA 1
ATOM 590 C C . CYS A 1 73 ? 9.978 4.211 -3.621 1.00 83.69 73 CYS A C 1
ATOM 592 O O . CYS A 1 73 ? 10.607 3.843 -4.612 1.00 83.69 73 CYS A O 1
ATOM 594 N N . SER A 1 74 ? 10.582 4.593 -2.499 1.00 69.12 74 SER A N 1
ATOM 595 C CA . SER A 1 74 ? 12.034 4.542 -2.321 1.00 69.12 74 SER A CA 1
ATOM 596 C C . SER A 1 74 ? 12.499 3.089 -2.165 1.00 69.12 74 SER A C 1
ATOM 598 O O . SER A 1 74 ? 12.698 2.628 -1.044 1.00 69.12 74 SER A O 1
ATOM 600 N N . TYR A 1 75 ? 12.668 2.360 -3.268 1.00 61.94 75 TYR A N 1
ATOM 601 C CA . TYR A 1 75 ? 13.220 1.005 -3.254 1.00 61.94 75 TYR A CA 1
ATOM 602 C C . TYR A 1 75 ? 14.364 0.847 -4.247 1.00 61.94 75 TYR A C 1
ATOM 604 O O . TYR A 1 75 ? 14.230 1.168 -5.422 1.00 61.94 75 TYR A O 1
ATOM 612 N N . ASP A 1 76 ? 15.462 0.277 -3.754 1.00 50.00 76 ASP A N 1
ATOM 613 C CA . ASP A 1 76 ? 16.730 0.078 -4.467 1.00 50.00 76 ASP A CA 1
ATOM 614 C C . ASP A 1 76 ? 16.848 -1.343 -5.055 1.00 50.00 76 ASP A C 1
ATOM 616 O O . ASP A 1 76 ? 17.920 -1.944 -5.099 1.00 50.00 76 ASP A O 1
ATOM 620 N N . PHE A 1 77 ? 15.719 -1.944 -5.450 1.00 52.72 77 PHE A N 1
ATOM 621 C CA . PHE A 1 77 ? 15.697 -3.309 -5.978 1.00 52.72 77 PHE A CA 1
ATOM 622 C C . PHE A 1 77 ? 15.297 -3.332 -7.453 1.00 52.72 77 PHE A C 1
ATOM 624 O O . PHE A 1 77 ? 14.117 -3.363 -7.808 1.00 52.72 77 PHE A O 1
ATOM 631 N N . GLU A 1 78 ? 16.317 -3.397 -8.311 1.00 48.56 78 GLU A N 1
ATOM 632 C CA . GLU A 1 78 ? 16.208 -3.855 -9.696 1.00 48.56 78 GLU A CA 1
ATOM 633 C C . GLU A 1 78 ? 15.876 -5.359 -9.719 1.00 48.56 78 GLU A C 1
ATOM 635 O O . GLU A 1 78 ? 16.745 -6.224 -9.842 1.00 48.56 78 GLU A O 1
ATOM 640 N N . CYS A 1 79 ? 14.600 -5.720 -9.578 1.00 54.22 79 CYS A N 1
ATOM 641 C CA . CYS A 1 79 ? 14.166 -7.071 -9.924 1.00 54.22 79 CYS A CA 1
ATOM 642 C C . CYS A 1 79 ? 13.978 -7.179 -11.445 1.00 54.22 79 CYS A C 1
ATOM 644 O O . CYS A 1 79 ? 13.156 -6.480 -12.027 1.00 54.22 79 CYS A O 1
ATOM 646 N N . TYR A 1 80 ? 14.674 -8.131 -12.075 1.00 57.25 80 TYR A N 1
ATOM 647 C CA . TYR A 1 80 ? 14.572 -8.452 -13.511 1.00 57.25 80 TYR A CA 1
ATOM 648 C C . TYR A 1 80 ? 13.180 -8.946 -13.965 1.00 57.25 80 TYR A C 1
ATOM 650 O O . TYR A 1 80 ? 12.937 -9.092 -15.162 1.00 57.25 80 TYR A O 1
ATOM 658 N N . LEU A 1 81 ? 12.262 -9.225 -13.033 1.00 61.28 81 LEU A N 1
ATOM 659 C CA . LEU A 1 81 ? 10.895 -9.656 -13.320 1.00 61.28 81 LEU A CA 1
ATOM 660 C C . LEU A 1 81 ? 9.933 -8.484 -13.109 1.00 61.28 81 LEU A C 1
ATOM 662 O O . LEU A 1 81 ? 9.635 -8.103 -11.978 1.00 61.28 81 LEU A O 1
ATOM 666 N N . HIS A 1 82 ? 9.448 -7.924 -14.215 1.00 72.31 82 HIS A N 1
ATOM 667 C CA . HIS A 1 82 ? 8.466 -6.848 -14.211 1.00 72.31 82 HIS A CA 1
ATOM 668 C C . HIS A 1 82 ? 7.051 -7.427 -14.098 1.00 72.31 82 HIS A C 1
ATOM 670 O O . HIS A 1 82 ? 6.573 -8.104 -15.008 1.00 72.31 82 HIS A O 1
ATOM 676 N N . PHE A 1 83 ? 6.369 -7.149 -12.991 1.00 79.62 83 PHE A N 1
ATOM 677 C CA . PHE A 1 83 ? 4.923 -7.334 -12.886 1.00 79.62 83 PHE A CA 1
ATOM 678 C C . PHE A 1 83 ? 4.259 -5.989 -13.194 1.00 79.62 83 PHE A C 1
ATOM 680 O O . PHE A 1 83 ? 4.662 -5.005 -12.576 1.00 79.62 83 PHE A O 1
ATOM 687 N N . PRO A 1 84 ? 3.318 -5.906 -14.148 1.00 86.00 84 PRO A N 1
ATOM 688 C CA . PRO A 1 84 ? 2.663 -4.648 -14.489 1.00 86.00 84 PRO A CA 1
ATOM 689 C C . PRO A 1 84 ? 1.817 -4.145 -13.316 1.00 86.00 84 PRO A C 1
ATOM 691 O O . PRO A 1 84 ? 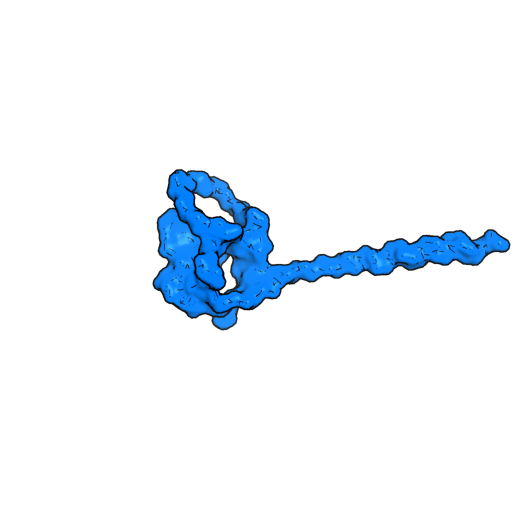1.148 -4.927 -12.647 1.00 86.00 84 PRO A O 1
ATOM 694 N N . PHE A 1 85 ? 1.873 -2.843 -13.064 1.00 91.75 85 PHE A N 1
ATOM 695 C CA . PHE A 1 85 ? 1.048 -2.149 -12.082 1.00 91.75 85 PHE A CA 1
ATOM 696 C C . PHE A 1 85 ? 0.816 -0.712 -12.566 1.00 91.75 85 PHE A C 1
ATOM 698 O O . PHE A 1 85 ? 1.656 -0.161 -13.277 1.00 91.75 85 PHE A O 1
ATOM 705 N N . GLU A 1 86 ? -0.310 -0.121 -12.182 1.00 93.94 86 GLU A N 1
ATOM 706 C CA . GLU A 1 86 ? -0.753 1.206 -12.631 1.00 93.94 86 GLU A CA 1
ATOM 707 C C . GLU A 1 86 ? -0.075 2.348 -11.867 1.00 93.94 86 GLU A C 1
ATOM 709 O O . GLU A 1 86 ? 0.076 3.458 -12.371 1.00 93.94 86 GLU A O 1
ATOM 714 N N . GLY A 1 87 ? 0.365 2.085 -10.638 1.00 92.19 87 GLY A N 1
ATOM 715 C CA . GLY A 1 87 ? 1.078 3.070 -9.839 1.00 92.19 87 GLY A CA 1
ATOM 716 C C . GLY A 1 87 ? 1.488 2.560 -8.469 1.00 92.19 87 GLY A C 1
ATOM 717 O O . GLY A 1 87 ? 1.247 1.404 -8.102 1.00 92.19 87 GLY A O 1
ATOM 718 N N . TRP A 1 88 ? 2.120 3.446 -7.708 1.00 93.69 88 TRP A N 1
ATOM 719 C CA . TRP A 1 88 ? 2.552 3.169 -6.349 1.00 93.69 88 TRP A CA 1
ATOM 720 C C . TRP A 1 88 ? 1.576 3.755 -5.338 1.00 93.69 88 TRP A C 1
ATOM 722 O O . TRP A 1 88 ? 1.064 4.862 -5.515 1.00 93.69 88 TRP A O 1
ATOM 732 N N . VAL A 1 89 ? 1.341 3.015 -4.260 1.00 95.31 89 VAL A N 1
ATOM 733 C CA . VAL A 1 89 ? 0.454 3.438 -3.176 1.00 95.31 89 VAL A CA 1
ATOM 734 C C . VAL A 1 89 ? 1.096 3.188 -1.820 1.00 95.31 89 VAL A C 1
ATOM 736 O O . VAL A 1 89 ? 1.712 2.153 -1.582 1.00 95.31 89 VAL A O 1
ATOM 739 N N . GLU A 1 90 ? 0.935 4.139 -0.914 1.00 95.50 90 GLU A N 1
ATOM 740 C CA . GLU A 1 90 ? 1.286 4.013 0.496 1.00 95.50 90 GLU A CA 1
ATOM 741 C C . GLU A 1 90 ? 0.013 3.727 1.294 1.00 95.50 90 GLU A C 1
ATOM 743 O O . GLU A 1 90 ? -0.977 4.452 1.169 1.00 95.50 90 GLU A O 1
ATOM 748 N N . ILE A 1 91 ? 0.029 2.674 2.110 1.00 96.25 91 ILE A N 1
ATOM 749 C CA . ILE A 1 91 ? -1.067 2.366 3.030 1.00 96.25 91 ILE A CA 1
ATOM 750 C C . ILE A 1 91 ? -0.914 3.260 4.257 1.00 96.25 91 ILE A C 1
ATOM 752 O O . ILE A 1 91 ? 0.121 3.245 4.919 1.00 96.25 91 ILE A O 1
ATOM 756 N N . LEU A 1 92 ? -1.946 4.039 4.558 1.00 95.81 92 LEU A N 1
ATOM 757 C CA . LEU A 1 92 ? -1.998 4.915 5.725 1.00 95.81 92 LEU A CA 1
ATOM 758 C C . LEU A 1 92 ? -2.679 4.230 6.912 1.00 95.81 92 LEU A C 1
ATOM 760 O O . LEU A 1 92 ? -2.288 4.452 8.053 1.00 95.81 92 LEU A O 1
ATOM 764 N N . GLU A 1 93 ? -3.707 3.426 6.640 1.00 96.19 93 GLU A N 1
ATOM 765 C CA . GLU A 1 93 ? -4.553 2.790 7.651 1.00 96.19 93 GLU A CA 1
ATOM 766 C C . GLU A 1 93 ? -5.252 1.560 7.053 1.00 96.19 93 GLU A C 1
ATOM 768 O O . GLU A 1 93 ? -5.553 1.542 5.855 1.00 96.19 93 GLU A O 1
ATOM 773 N N . ILE A 1 94 ? -5.507 0.546 7.881 1.00 95.12 94 ILE A N 1
ATOM 774 C CA . ILE A 1 94 ? -6.385 -0.587 7.561 1.00 95.12 94 ILE A CA 1
ATOM 775 C C . ILE A 1 94 ? -7.617 -0.470 8.462 1.00 95.12 94 ILE A C 1
ATOM 777 O O . ILE A 1 94 ? -7.455 -0.249 9.663 1.00 95.12 94 ILE A O 1
ATOM 781 N N . GLU A 1 95 ? -8.809 -0.602 7.881 1.00 90.62 95 GLU A N 1
ATOM 782 C CA . GLU A 1 95 ? -10.094 -0.582 8.602 1.00 90.62 95 GLU A CA 1
ATOM 783 C C . GLU A 1 95 ? -10.481 -1.956 9.173 1.00 90.62 95 GLU A C 1
ATOM 785 O O . GLU A 1 95 ? -10.222 -2.986 8.504 1.00 90.62 95 GLU A O 1
#

Radius of gyration: 21.19 Å; chains: 1; bounding box: 28×74×23 Å

Foldseek 3Di:
DPPVVVVVVVVVPPPPPPPDQDKDKFWWFWAQDPVAIWTDGPNFTAGELCRVVCPVPDGRDIWIFIKGFDQDRPDPDPDPDDDDGPGYIYTPDTD

Sequence (95 aa):
MKIIRYSFFVFVAWLSLSGCTDSQTQTAIVIKNCTGSYLRFEDNDFKICNPEIIESYQRGEGITVKIRYNDQCSYDFECYLHFPFEGWVEILEIE

pLDDT: mean 81.58, std 18.61, range [45.16, 98.12]

Secondary structure (DSSP, 8-state):
--STTTTTTSGGGG---------EEEEEEEEEETTEEEEEETTEEEEES-GGGGTTSPTT-EEEEEEEEES--------S-----SEEEEEEEE-